Protein AF-A0A6L9Q6B2-F1 (afdb_monomer_lite)

Organism: NCBI:txid453573

pLDDT: mean 91.96, std 11.58, range [48.78, 98.56]

InterPro domains:
  IPR029057 Phosphoribosyltransferase-like [G3DSA:3.40.50.2020] (1-55)
  IPR029057 Phosphoribosyltransferase-like [SSF53271] (3-49)

Secondary structure (DSSP, 8-state):
--SSHHHHHHHHHHHHGGGTTS---EEESSGGGHHHHHHHHHHHT--EEETTPPP-

Radius of gyration: 11.37 Å; chains: 1; bounding box: 27×13×36 Å

Sequence (56 aa):
MYTDRSEAGRWLGRRLRRHRTQDAVVIAARPGAVPIAYEVAVALDAPLELAGRSPA

Foldseek 3Di:
DAPALLRLLLVVLVVCLVCLVPQDEFEQADPRNVSSSVSNCVSSVYHYYYPDDDDD

Structure (mmCIF, N/CA/C/O backbone):
data_AF-A0A6L9Q6B2-F1
#
_entry.id   AF-A0A6L9Q6B2-F1
#
loop_
_atom_site.group_PDB
_atom_site.id
_atom_site.type_symbol
_atom_site.label_atom_id
_atom_site.label_alt_id
_atom_site.label_comp_id
_atom_site.label_asym_id
_atom_site.label_entity_id
_atom_site.label_seq_id
_atom_site.pdbx_PDB_ins_code
_atom_site.Cartn_x
_atom_site.Cartn_y
_atom_site.Cartn_z
_atom_site.occupancy
_atom_site.B_iso_or_equiv
_atom_site.auth_seq_id
_atom_site.auth_comp_id
_atom_site.auth_asym_id
_atom_site.auth_atom_id
_atom_site.pdbx_PDB_model_num
ATOM 1 N N . MET A 1 1 ? -4.393 -11.162 -18.232 1.00 85.69 1 MET A N 1
ATOM 2 C CA . MET A 1 1 ? -3.059 -10.635 -17.864 1.00 85.69 1 MET A CA 1
ATOM 3 C C . MET A 1 1 ? -3.260 -9.205 -17.382 1.00 85.69 1 MET A C 1
ATOM 5 O O . MET A 1 1 ? -4.193 -8.586 -17.873 1.00 85.69 1 MET A O 1
ATOM 9 N N . TYR A 1 2 ? -2.484 -8.718 -16.413 1.00 96.62 2 TYR A N 1
ATOM 10 C CA . TYR A 1 2 ? -2.555 -7.314 -15.979 1.00 96.62 2 TYR A CA 1
ATOM 11 C C . TYR A 1 2 ? -1.534 -6.483 -16.763 1.00 96.62 2 TYR A C 1
ATOM 13 O O . TYR A 1 2 ? -0.470 -7.000 -17.102 1.00 96.62 2 TYR A O 1
ATOM 21 N N . THR A 1 3 ? -1.858 -5.223 -17.028 1.00 96.75 3 THR A N 1
ATOM 22 C CA . THR A 1 3 ? -1.031 -4.272 -17.788 1.00 96.75 3 THR A CA 1
ATOM 23 C C . THR A 1 3 ? 0.161 -3.796 -16.965 1.00 96.75 3 THR A C 1
ATOM 25 O O . THR A 1 3 ? 1.267 -3.650 -17.477 1.00 96.75 3 THR A O 1
ATOM 28 N N . ASP A 1 4 ? -0.051 -3.604 -15.662 1.00 97.56 4 ASP A N 1
ATOM 29 C CA . ASP A 1 4 ? 0.981 -3.239 -14.704 1.00 97.56 4 ASP A CA 1
ATOM 30 C C . ASP A 1 4 ? 0.662 -3.781 -13.295 1.00 97.56 4 ASP A C 1
ATOM 32 O O . ASP A 1 4 ? -0.345 -4.455 -13.043 1.00 97.56 4 ASP A O 1
ATOM 36 N N . ARG A 1 5 ? 1.570 -3.507 -12.355 1.00 97.44 5 ARG A N 1
ATOM 37 C CA . ARG A 1 5 ? 1.436 -3.906 -10.948 1.00 97.44 5 ARG A CA 1
ATOM 38 C C . ARG A 1 5 ? 0.302 -3.168 -10.232 1.00 97.44 5 ARG A C 1
ATOM 40 O O . ARG A 1 5 ? -0.328 -3.754 -9.358 1.00 97.44 5 ARG A O 1
ATOM 47 N N . SER A 1 6 ? 0.016 -1.926 -10.600 1.00 98.25 6 SER A N 1
ATOM 48 C CA . SER A 1 6 ? -1.069 -1.154 -9.994 1.00 98.25 6 SER A CA 1
ATOM 49 C C . SER A 1 6 ? -2.431 -1.719 -10.402 1.00 98.25 6 SER A C 1
ATOM 51 O O . SER A 1 6 ? -3.323 -1.865 -9.573 1.00 98.25 6 SER A O 1
ATOM 53 N N . GLU A 1 7 ? -2.593 -2.152 -11.652 1.00 98.50 7 GLU A N 1
ATOM 54 C CA . GLU A 1 7 ? -3.800 -2.820 -12.123 1.00 98.50 7 GLU A CA 1
ATOM 55 C C . GLU A 1 7 ? -4.027 -4.133 -11.371 1.00 98.50 7 GLU A C 1
ATOM 57 O O . GLU A 1 7 ? -5.126 -4.369 -10.862 1.00 98.50 7 GLU A O 1
ATOM 62 N N . ALA A 1 8 ? -2.979 -4.949 -11.215 1.00 98.19 8 ALA A N 1
ATOM 63 C CA . ALA A 1 8 ? -3.042 -6.149 -10.385 1.00 98.19 8 ALA A CA 1
ATOM 64 C C . ALA A 1 8 ? -3.472 -5.820 -8.939 1.00 98.19 8 ALA A C 1
ATOM 66 O O . ALA A 1 8 ? -4.316 -6.517 -8.370 1.00 98.19 8 ALA A O 1
ATOM 67 N N . GLY A 1 9 ? -2.949 -4.727 -8.373 1.00 98.25 9 GLY A N 1
ATOM 68 C CA . GLY A 1 9 ? -3.319 -4.206 -7.057 1.00 98.25 9 GLY A CA 1
ATOM 69 C C . GLY A 1 9 ? -4.786 -3.795 -6.950 1.00 98.25 9 GLY A C 1
ATOM 70 O O . GLY A 1 9 ? -5.471 -4.234 -6.027 1.00 98.25 9 GLY A O 1
ATOM 71 N N . ARG A 1 10 ? -5.321 -3.055 -7.928 1.00 98.56 10 ARG A N 1
ATOM 72 C CA . ARG A 1 10 ? -6.744 -2.664 -7.970 1.00 98.56 10 ARG A CA 1
ATOM 73 C C . ARG A 1 10 ? -7.663 -3.881 -8.006 1.00 98.56 10 ARG A C 1
ATOM 75 O O . ARG A 1 10 ? -8.669 -3.929 -7.294 1.00 98.56 10 ARG A O 1
ATOM 82 N N . TRP A 1 11 ? -7.319 -4.890 -8.808 1.00 98.38 11 TRP A N 1
ATOM 83 C CA . TRP A 1 11 ? -8.074 -6.143 -8.877 1.00 98.38 11 TRP A CA 1
ATOM 84 C C . TRP A 1 11 ? -8.017 -6.938 -7.571 1.00 98.38 11 TRP A C 1
ATOM 86 O O . TRP A 1 11 ? -9.027 -7.523 -7.167 1.00 98.38 11 TRP A O 1
ATOM 96 N N . LEU A 1 12 ? -6.863 -6.966 -6.904 1.00 97.88 12 LEU A N 1
ATOM 97 C CA . LEU A 1 12 ? -6.703 -7.616 -5.606 1.00 97.88 12 LEU A CA 1
ATOM 98 C C . LEU A 1 12 ? -7.487 -6.879 -4.512 1.00 97.88 12 LEU A C 1
ATOM 100 O O . LEU A 1 12 ? -8.292 -7.501 -3.820 1.00 97.88 12 LEU A O 1
ATOM 104 N N . GLY A 1 13 ? -7.337 -5.558 -4.418 1.00 97.75 13 GLY A N 1
ATOM 105 C CA . GLY A 1 13 ? -8.046 -4.711 -3.461 1.00 97.75 13 GLY A CA 1
ATOM 106 C C . GLY A 1 13 ? -9.562 -4.867 -3.572 1.00 97.75 13 GLY A C 1
ATOM 107 O O . GLY A 1 13 ? -10.237 -5.099 -2.572 1.00 97.75 13 GLY A O 1
ATOM 108 N N . ARG A 1 14 ? -10.109 -4.883 -4.798 1.00 97.69 14 ARG A N 1
ATOM 109 C CA . ARG A 1 14 ? -11.542 -5.150 -5.040 1.00 97.69 14 ARG A CA 1
ATOM 110 C C . ARG A 1 14 ? -12.009 -6.485 -4.462 1.00 97.69 14 ARG A C 1
ATOM 112 O O . ARG A 1 14 ? -13.090 -6.534 -3.882 1.00 97.69 14 ARG A O 1
ATOM 119 N N . ARG A 1 15 ? -11.215 -7.553 -4.599 1.00 97.19 15 ARG A N 1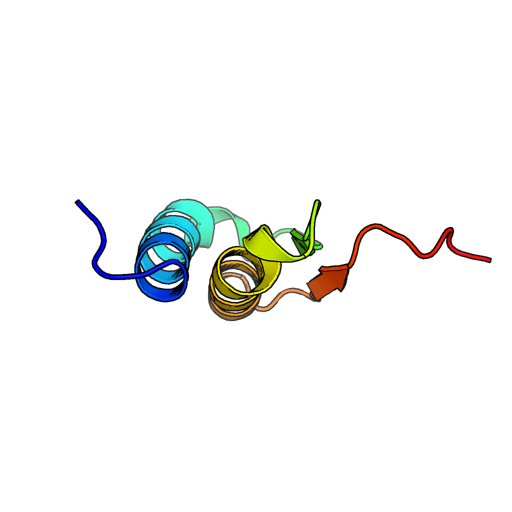
ATOM 120 C CA . ARG A 1 15 ? -11.547 -8.875 -4.037 1.00 97.19 15 ARG A CA 1
ATOM 121 C C . ARG A 1 15 ? -11.458 -8.891 -2.514 1.00 97.19 15 ARG A C 1
ATOM 123 O O . ARG A 1 15 ? -12.221 -9.613 -1.875 1.00 97.19 15 ARG A O 1
ATOM 130 N N . LEU A 1 16 ? -10.550 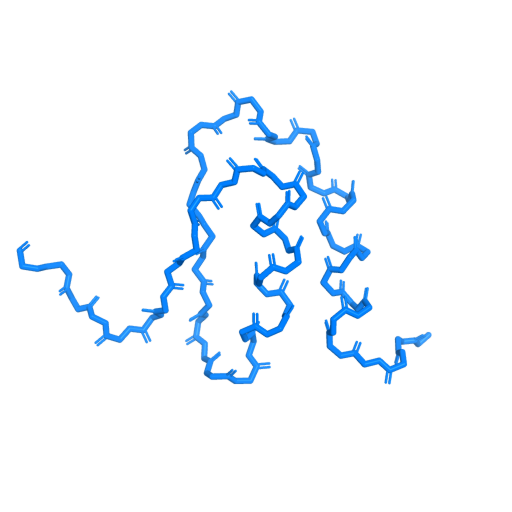-8.101 -1.946 1.00 96.69 16 LEU A N 1
ATOM 131 C CA . LEU A 1 16 ? -10.335 -8.016 -0.507 1.00 96.69 16 LEU A CA 1
ATOM 132 C C . LEU A 1 16 ? -11.273 -7.032 0.201 1.00 96.69 16 LEU A C 1
ATOM 134 O O . LEU A 1 16 ? -11.385 -7.131 1.413 1.00 96.69 16 LEU A O 1
ATOM 138 N N . ARG A 1 17 ? -12.010 -6.158 -0.504 1.00 94.44 17 ARG A N 1
ATOM 139 C CA . ARG A 1 17 ? -12.908 -5.131 0.082 1.00 94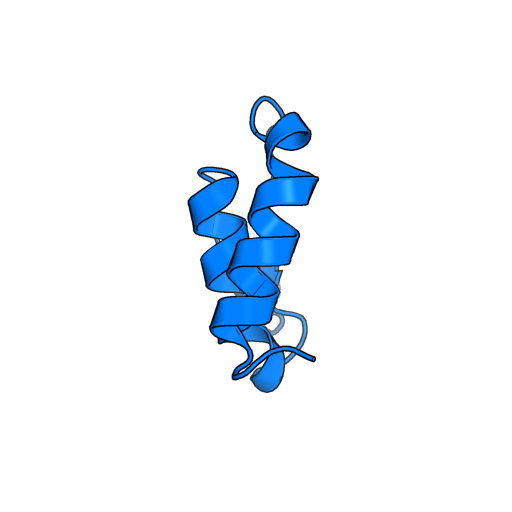.44 17 ARG A CA 1
ATOM 140 C C . ARG A 1 17 ? -13.826 -5.609 1.211 1.00 94.44 17 ARG A C 1
ATOM 142 O O . ARG A 1 17 ? -14.144 -4.823 2.094 1.00 94.44 17 ARG A O 1
ATOM 149 N N . ARG A 1 18 ? -14.242 -6.879 1.204 1.00 93.94 18 ARG A N 1
ATOM 150 C CA . ARG A 1 18 ? -15.030 -7.491 2.292 1.00 93.94 18 ARG A CA 1
ATOM 151 C C . AR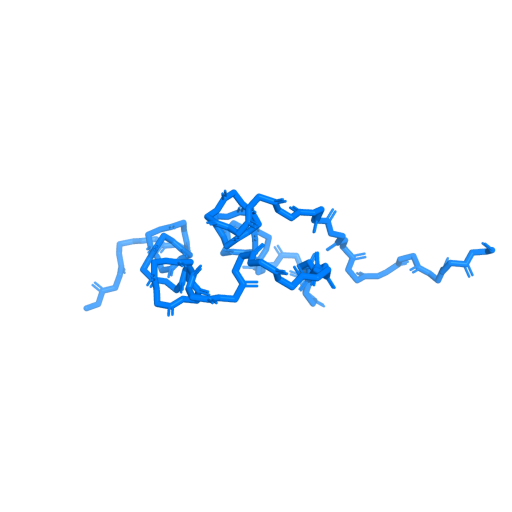G A 1 18 ? -14.327 -7.471 3.661 1.00 93.94 18 ARG A C 1
ATOM 153 O O . ARG A 1 18 ? -14.986 -7.644 4.672 1.00 93.94 18 ARG A O 1
ATOM 160 N N . HIS A 1 19 ? -13.011 -7.271 3.682 1.00 92.12 19 HIS A N 1
ATOM 161 C CA . HIS A 1 19 ? -12.175 -7.193 4.879 1.00 92.12 19 HIS A CA 1
ATOM 162 C C . HIS A 1 19 ? -11.989 -5.759 5.400 1.00 92.12 19 HIS A C 1
ATOM 164 O O . HIS A 1 19 ? -11.352 -5.583 6.427 1.00 92.12 19 HIS A O 1
ATOM 170 N N . ARG A 1 20 ? -12.556 -4.734 4.744 1.00 87.31 20 ARG A N 1
ATOM 171 C CA . ARG A 1 20 ? -12.402 -3.319 5.141 1.00 87.31 20 ARG A CA 1
ATOM 172 C C . ARG A 1 20 ? -12.880 -3.009 6.567 1.00 87.31 20 ARG A C 1
ATOM 174 O O . ARG A 1 20 ? -12.408 -2.064 7.174 1.00 87.31 20 ARG A O 1
ATOM 181 N N . THR A 1 21 ? -13.832 -3.767 7.105 1.00 81.88 21 THR A N 1
ATOM 182 C CA . THR A 1 21 ? -14.338 -3.557 8.475 1.00 81.88 21 THR A CA 1
ATOM 183 C C . THR A 1 21 ? -13.433 -4.161 9.551 1.00 81.88 21 THR A C 1
ATOM 185 O O . THR A 1 21 ? -13.782 -4.122 10.726 1.00 81.88 21 THR A O 1
ATOM 188 N N . GLN A 1 22 ? -12.323 -4.786 9.157 1.00 83.62 22 GLN A N 1
ATOM 189 C CA . GLN A 1 22 ? -11.321 -5.339 10.059 1.00 83.62 22 GLN A CA 1
ATOM 190 C C . GLN A 1 22 ? -10.214 -4.303 10.255 1.00 83.62 22 GLN A C 1
ATOM 192 O O . GLN A 1 22 ? -9.901 -3.559 9.327 1.00 83.62 22 GLN A O 1
ATOM 197 N N . ASP A 1 23 ? -9.614 -4.279 11.443 1.00 88.44 23 ASP A N 1
ATOM 198 C CA . ASP A 1 23 ? -8.427 -3.467 11.714 1.00 88.44 23 ASP A CA 1
ATOM 199 C C . ASP A 1 23 ? -7.227 -4.084 10.975 1.00 88.44 23 ASP A C 1
ATOM 201 O O . ASP A 1 23 ? -6.560 -5.000 11.461 1.00 88.44 23 ASP A O 1
ATOM 205 N N . ALA A 1 24 ? -7.070 -3.699 9.708 1.00 92.56 24 ALA A N 1
ATOM 206 C CA . ALA A 1 24 ? -6.137 -4.299 8.768 1.00 92.56 24 ALA A CA 1
ATOM 207 C C . ALA A 1 24 ? -4.937 -3.381 8.530 1.00 92.56 24 ALA A C 1
ATOM 209 O O . ALA A 1 24 ? -5.086 -2.175 8.365 1.00 92.56 24 ALA A O 1
ATOM 210 N N . VAL A 1 25 ? -3.751 -3.977 8.408 1.00 94.81 25 VAL A N 1
ATOM 211 C CA . VAL A 1 25 ? -2.530 -3.308 7.943 1.00 94.81 25 VAL A CA 1
ATOM 212 C C . VAL A 1 25 ? -2.069 -3.997 6.668 1.00 94.81 25 VAL A C 1
ATOM 214 O O . VAL A 1 25 ? -2.045 -5.228 6.585 1.00 94.81 25 VAL A O 1
ATOM 217 N N . VAL A 1 26 ? -1.693 -3.217 5.659 1.00 96.69 26 VAL A N 1
ATOM 218 C CA . VAL A 1 26 ? -1.138 -3.747 4.414 1.00 96.69 26 VAL A CA 1
ATOM 219 C C . VAL A 1 26 ? 0.375 -3.591 4.440 1.00 96.69 26 VAL A C 1
ATOM 221 O O . VAL A 1 26 ? 0.879 -2.488 4.603 1.00 96.69 26 VAL A O 1
ATOM 224 N N . ILE A 1 27 ? 1.115 -4.684 4.239 1.00 96.50 27 ILE A N 1
ATOM 225 C CA . ILE A 1 27 ? 2.584 -4.669 4.256 1.00 96.50 27 ILE A CA 1
ATOM 226 C C . ILE A 1 27 ? 3.128 -5.016 2.867 1.00 96.50 27 ILE A C 1
ATOM 228 O O . ILE A 1 27 ? 2.864 -6.090 2.319 1.00 96.50 27 ILE A O 1
ATOM 232 N N . ALA A 1 28 ? 3.941 -4.129 2.293 1.00 96.88 28 ALA A N 1
ATOM 233 C CA . ALA A 1 28 ? 4.699 -4.407 1.081 1.00 96.88 28 ALA A CA 1
ATOM 234 C C . ALA A 1 28 ? 5.953 -5.227 1.423 1.00 96.88 28 ALA A C 1
ATOM 236 O O . ALA A 1 28 ? 6.951 -4.693 1.902 1.00 96.88 28 ALA A O 1
ATOM 237 N N . ALA A 1 29 ? 5.919 -6.532 1.140 1.00 93.12 29 ALA A N 1
ATOM 238 C CA . ALA A 1 29 ? 6.987 -7.467 1.516 1.00 93.12 29 ALA A CA 1
ATOM 239 C C . ALA A 1 29 ? 8.349 -7.201 0.841 1.00 93.12 29 ALA A C 1
ATOM 241 O O . ALA A 1 29 ? 9.388 -7.593 1.363 1.00 93.12 29 ALA A O 1
ATOM 242 N N . ARG A 1 30 ? 8.354 -6.597 -0.354 1.00 94.38 30 ARG A N 1
ATOM 243 C CA . ARG A 1 30 ? 9.557 -6.254 -1.135 1.00 94.38 30 ARG A CA 1
ATOM 244 C C . ARG A 1 30 ? 9.290 -4.989 -1.962 1.00 94.38 30 ARG A C 1
ATOM 246 O O . ARG A 1 30 ? 8.129 -4.769 -2.318 1.00 94.38 30 ARG A O 1
ATOM 253 N N . PRO A 1 31 ? 10.317 -4.221 -2.381 1.00 92.94 31 PRO A N 1
ATOM 254 C CA . PRO A 1 31 ? 10.129 -2.972 -3.134 1.00 92.94 31 PRO A CA 1
ATOM 255 C C . PRO A 1 31 ? 9.249 -3.117 -4.386 1.00 92.94 31 PRO A C 1
ATOM 257 O O . PRO A 1 31 ? 8.372 -2.299 -4.647 1.00 92.94 31 PRO A O 1
ATOM 260 N N . GLY A 1 32 ? 9.398 -4.219 -5.127 1.00 94.62 32 GLY A N 1
ATOM 261 C CA . GLY A 1 32 ? 8.589 -4.488 -6.322 1.00 94.62 32 GLY A CA 1
ATOM 262 C C . GLY A 1 32 ? 7.104 -4.778 -6.059 1.00 94.62 32 GLY A C 1
ATOM 263 O O . GLY A 1 32 ? 6.346 -4.891 -7.017 1.00 94.62 32 GLY A O 1
ATOM 264 N N . ALA A 1 33 ? 6.679 -4.930 -4.802 1.00 96.50 33 ALA A N 1
ATOM 265 C CA . ALA A 1 33 ? 5.281 -5.140 -4.424 1.00 96.50 33 ALA A CA 1
ATOM 266 C C . ALA A 1 33 ? 4.567 -3.839 -4.023 1.00 96.50 33 ALA A C 1
ATOM 268 O O . ALA A 1 33 ? 3.346 -3.848 -3.889 1.00 96.50 33 ALA A O 1
ATOM 269 N N . VAL A 1 34 ? 5.298 -2.729 -3.863 1.00 97.44 34 VAL A N 1
ATOM 270 C CA . VAL A 1 34 ? 4.750 -1.453 -3.373 1.00 97.44 34 VAL A CA 1
ATOM 271 C C . VAL A 1 34 ? 3.544 -0.965 -4.189 1.00 97.44 34 VAL A C 1
ATOM 273 O O . VAL A 1 34 ? 2.529 -0.665 -3.566 1.00 97.44 34 VAL A O 1
ATOM 276 N N . PRO A 1 35 ? 3.553 -0.967 -5.541 1.00 98.31 35 PRO A N 1
ATOM 277 C CA . PRO A 1 35 ? 2.387 -0.509 -6.305 1.00 98.31 35 PRO A CA 1
ATOM 278 C C . PRO A 1 35 ? 1.140 -1.385 -6.107 1.00 9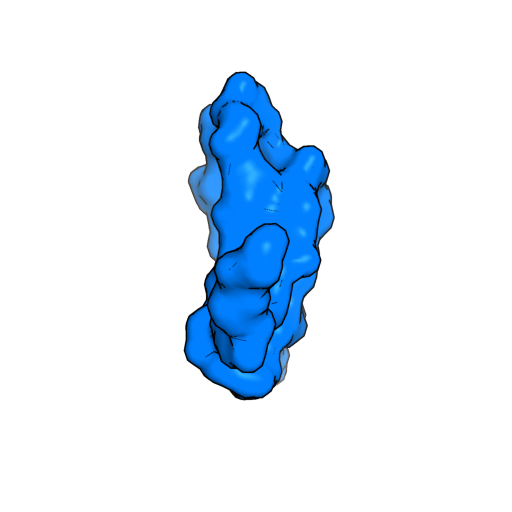8.31 35 PRO A C 1
ATOM 280 O O . PRO A 1 35 ? 0.020 -0.891 -6.144 1.00 98.31 35 PRO A O 1
ATOM 283 N N . ILE A 1 36 ? 1.329 -2.687 -5.860 1.00 98.50 36 ILE A N 1
ATOM 284 C CA . ILE A 1 36 ? 0.230 -3.623 -5.582 1.00 98.50 36 ILE A CA 1
ATOM 285 C C . ILE A 1 36 ? -0.330 -3.341 -4.185 1.00 98.50 36 ILE A C 1
ATOM 287 O O . ILE A 1 36 ? -1.538 -3.210 -4.014 1.00 98.50 36 ILE A O 1
ATOM 291 N N . ALA A 1 37 ? 0.561 -3.250 -3.19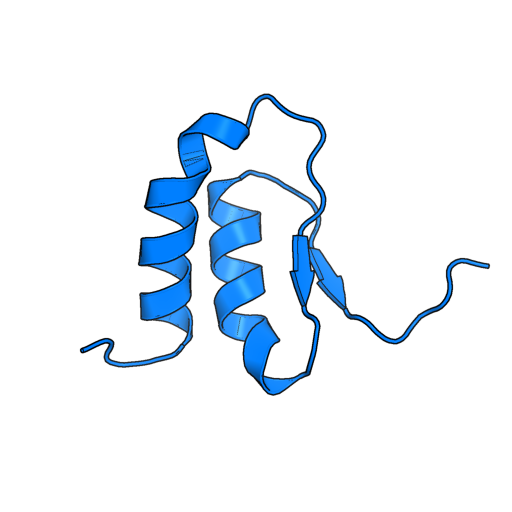3 1.00 98.06 37 ALA A N 1
ATOM 292 C CA . ALA A 1 37 ? 0.211 -3.034 -1.795 1.00 98.06 37 ALA A CA 1
ATOM 293 C C . ALA A 1 37 ? -0.491 -1.684 -1.585 1.00 98.06 37 ALA A C 1
ATOM 295 O O . ALA A 1 37 ? -1.470 -1.621 -0.850 1.00 98.06 37 ALA A O 1
ATOM 296 N N . TYR A 1 38 ? -0.061 -0.635 -2.289 1.00 98.38 38 TYR A N 1
ATOM 297 C CA . TYR A 1 38 ? -0.704 0.678 -2.263 1.00 98.38 38 TYR A CA 1
ATOM 298 C C . TYR A 1 38 ? -2.174 0.625 -2.692 1.00 98.38 38 TYR A C 1
ATOM 300 O O . TYR A 1 38 ? -3.050 1.074 -1.960 1.00 98.38 38 TYR A O 1
ATOM 308 N N . GLU A 1 39 ? -2.468 0.011 -3.836 1.00 98.56 39 GLU A N 1
ATOM 309 C CA . GLU A 1 39 ? -3.841 -0.087 -4.347 1.00 98.56 39 GLU A CA 1
ATOM 310 C C . GLU A 1 39 ? -4.738 -0.947 -3.440 1.00 98.56 39 GLU A C 1
ATOM 312 O O . GLU A 1 39 ? -5.933 -0.684 -3.290 1.00 98.56 39 GLU A O 1
ATOM 317 N N . VAL A 1 40 ? -4.163 -1.965 -2.789 1.00 98.12 40 VAL A N 1
ATOM 318 C CA . VAL A 1 40 ? -4.869 -2.763 -1.776 1.00 98.12 40 VAL A CA 1
ATOM 319 C C . VAL A 1 40 ? -5.160 -1.930 -0.527 1.00 98.12 40 VAL A C 1
ATOM 321 O O . VAL A 1 40 ? -6.293 -1.957 -0.054 1.00 98.12 40 VAL A O 1
ATOM 324 N N . ALA A 1 41 ? -4.185 -1.170 -0.026 1.00 97.88 41 ALA A N 1
ATOM 325 C CA . ALA A 1 41 ? -4.343 -0.291 1.133 1.00 97.88 41 ALA A CA 1
ATOM 326 C C . ALA A 1 41 ? -5.437 0.759 0.899 1.00 97.88 41 ALA A C 1
ATOM 328 O O . ALA A 1 41 ? -6.333 0.907 1.726 1.00 97.88 41 ALA A O 1
ATOM 329 N N . VAL A 1 42 ? -5.451 1.388 -0.281 1.00 97.50 42 VAL A N 1
ATOM 330 C CA . VAL A 1 42 ? -6.512 2.322 -0.695 1.00 97.50 42 VAL A CA 1
ATOM 331 C C . VAL A 1 42 ? -7.882 1.640 -0.715 1.00 97.50 42 VAL A C 1
ATOM 333 O O . VAL A 1 42 ? -8.856 2.177 -0.193 1.00 97.50 42 VAL A O 1
ATOM 336 N N . ALA A 1 43 ? -7.987 0.441 -1.296 1.00 97.44 43 ALA A N 1
ATOM 337 C CA . ALA A 1 43 ? -9.259 -0.277 -1.375 1.00 97.44 43 ALA A CA 1
ATOM 338 C C . ALA A 1 43 ? -9.799 -0.724 -0.005 1.00 97.44 43 ALA A C 1
ATOM 340 O O . ALA A 1 43 ? -11.018 -0.858 0.159 1.00 97.44 43 ALA A O 1
ATOM 341 N N . LEU A 1 44 ? -8.902 -0.992 0.944 1.00 96.94 44 LEU A N 1
ATOM 342 C CA . LEU A 1 44 ? -9.230 -1.403 2.305 1.00 96.94 44 LEU A CA 1
ATOM 343 C C . LEU A 1 44 ? -9.317 -0.236 3.288 1.00 96.94 44 LEU A C 1
ATOM 345 O O . LEU A 1 44 ? -9.723 -0.480 4.414 1.00 96.94 44 LEU A O 1
ATOM 349 N N . ASP A 1 45 ? -8.998 0.993 2.867 1.00 96.12 45 ASP A N 1
ATOM 350 C CA . ASP A 1 45 ? -8.902 2.160 3.756 1.00 96.12 45 ASP A CA 1
ATOM 351 C C . ASP A 1 45 ? -7.996 1.878 4.966 1.00 96.12 45 ASP A C 1
ATOM 353 O O . ASP A 1 45 ? -8.336 2.139 6.116 1.00 96.12 45 ASP A O 1
ATOM 357 N N . ALA A 1 46 ? -6.859 1.245 4.675 1.00 96.06 46 ALA A N 1
ATOM 358 C CA . ALA A 1 46 ? -5.941 0.683 5.652 1.00 96.06 46 ALA A CA 1
ATOM 359 C C . ALA A 1 46 ? -4.551 1.328 5.532 1.00 96.06 46 ALA A C 1
ATOM 361 O O . ALA A 1 46 ? -4.137 1.694 4.426 1.00 96.06 46 ALA A O 1
ATOM 362 N N . PRO A 1 47 ? -3.786 1.434 6.632 1.00 95.81 47 PRO A N 1
ATOM 363 C CA . PRO A 1 47 ? -2.397 1.870 6.580 1.00 95.81 47 PRO A CA 1
ATOM 364 C C . PRO A 1 47 ? -1.534 0.929 5.725 1.00 95.81 47 PRO A C 1
ATOM 366 O O . PRO A 1 47 ? -1.710 -0.294 5.726 1.00 95.81 47 PRO A O 1
ATOM 369 N N . LEU A 1 48 ? -0.572 1.520 5.010 1.00 95.81 48 LEU A N 1
ATOM 370 C CA . LEU A 1 48 ? 0.455 0.814 4.245 1.00 95.81 48 LEU A CA 1
ATOM 371 C C . LEU A 1 48 ? 1.809 0.925 4.949 1.00 95.81 48 LEU A C 1
ATOM 373 O O . LEU A 1 48 ? 2.278 2.028 5.222 1.00 95.81 48 LEU A O 1
ATOM 377 N N . GLU A 1 49 ? 2.479 -0.208 5.123 1.00 94.81 49 GLU A N 1
ATOM 378 C CA . GLU A 1 49 ? 3.834 -0.299 5.657 1.00 94.81 49 GLU A CA 1
ATOM 379 C C . GLU A 1 49 ? 4.780 -1.008 4.675 1.00 94.81 49 GLU A C 1
ATOM 381 O O . GLU A 1 49 ? 4.370 -1.838 3.859 1.00 94.81 49 GLU A O 1
ATOM 386 N N . LEU A 1 50 ? 6.070 -0.677 4.730 1.00 93.38 50 LEU A N 1
ATOM 387 C CA . LEU A 1 50 ? 7.114 -1.337 3.950 1.00 93.38 50 LEU A CA 1
ATOM 388 C C . LEU A 1 50 ? 7.878 -2.306 4.852 1.00 93.38 50 LEU A C 1
ATOM 390 O O . LEU A 1 50 ? 8.386 -1.903 5.897 1.00 93.38 50 LEU A O 1
ATOM 394 N N . ALA A 1 51 ? 8.019 -3.562 4.429 1.00 86.81 51 ALA A N 1
ATOM 395 C CA . ALA A 1 51 ? 8.853 -4.510 5.156 1.00 86.81 51 ALA A CA 1
ATOM 396 C C . ALA A 1 51 ? 10.312 -4.016 5.156 1.00 86.81 51 ALA A C 1
ATOM 398 O O . ALA A 1 51 ? 10.892 -3.793 4.092 1.00 86.81 51 ALA A O 1
ATOM 399 N N . GLY A 1 52 ? 10.896 -3.822 6.341 1.00 76.56 52 GLY A N 1
ATOM 400 C CA . GLY A 1 52 ? 12.277 -3.342 6.481 1.00 76.56 52 GLY A CA 1
ATOM 401 C C . GLY A 1 52 ? 12.522 -2.346 7.615 1.00 76.56 52 GLY A C 1
ATOM 402 O O . GLY A 1 52 ? 13.679 -2.090 7.938 1.00 76.56 52 GLY A O 1
ATOM 403 N N . ARG A 1 53 ? 11.477 -1.825 8.267 1.00 59.94 53 ARG A N 1
ATOM 404 C CA . ARG A 1 53 ? 11.602 -1.298 9.632 1.00 59.94 53 ARG A CA 1
ATOM 405 C C . ARG A 1 53 ? 11.125 -2.369 10.599 1.00 59.94 53 ARG A C 1
ATOM 407 O O . ARG A 1 53 ? 9.980 -2.793 10.533 1.00 59.94 53 ARG A O 1
ATOM 414 N N . SER A 1 54 ? 12.012 -2.811 11.485 1.00 48.78 54 SER A N 1
ATOM 415 C CA . SER A 1 54 ? 11.542 -3.362 12.752 1.00 48.78 54 SER A CA 1
ATOM 416 C C . SER A 1 54 ? 10.831 -2.216 13.480 1.00 48.78 54 SER A C 1
ATOM 418 O O . SER A 1 54 ? 11.408 -1.121 13.513 1.00 48.78 54 SER A O 1
ATOM 420 N N . PRO A 1 55 ? 9.619 -2.407 14.029 1.00 50.25 55 PRO A N 1
ATOM 421 C CA . PRO A 1 55 ? 9.097 -1.456 14.995 1.00 50.25 55 PRO A CA 1
ATOM 422 C C . PRO A 1 55 ? 10.112 -1.384 16.141 1.00 50.25 55 PRO A C 1
ATOM 424 O O . PRO A 1 55 ? 10.562 -2.420 16.643 1.00 50.25 55 PRO A O 1
ATOM 427 N N . ALA A 1 56 ? 10.557 -0.167 16.443 1.00 56.22 56 ALA A N 1
ATOM 428 C CA . ALA A 1 56 ? 11.134 0.143 17.742 1.00 56.22 56 ALA A CA 1
ATOM 429 C C . ALA A 1 56 ? 9.985 0.322 18.737 1.00 56.22 56 ALA A C 1
ATOM 431 O O . ALA A 1 56 ? 8.926 0.831 18.296 1.00 56.22 56 ALA A O 1
#